Protein AF-A0A7R9SH08-F1 (afdb_monomer)

Structure (mmCIF, N/CA/C/O backbone):
data_AF-A0A7R9SH08-F1
#
_entry.id   AF-A0A7R9SH08-F1
#
loop_
_atom_site.group_PDB
_atom_site.id
_atom_site.type_symbol
_atom_site.label_atom_id
_atom_site.label_alt_id
_atom_site.label_comp_id
_atom_site.label_asym_id
_atom_site.label_entity_id
_atom_site.label_seq_id
_atom_site.pdbx_PDB_ins_code
_atom_site.Cartn_x
_atom_site.Cartn_y
_atom_site.Cartn_z
_atom_site.occupancy
_atom_site.B_iso_or_equiv
_atom_site.auth_seq_id
_atom_site.auth_comp_id
_atom_site.auth_asym_id
_atom_site.auth_atom_id
_atom_site.pdbx_PDB_model_num
ATOM 1 N N . ASN A 1 1 ? 33.447 -4.310 -26.216 1.00 39.94 1 ASN A N 1
ATOM 2 C CA . ASN A 1 1 ? 32.953 -2.923 -26.351 1.00 39.94 1 ASN A CA 1
ATOM 3 C C . ASN A 1 1 ? 31.587 -2.918 -27.008 1.00 39.94 1 ASN A C 1
ATOM 5 O O . ASN A 1 1 ? 31.504 -2.750 -28.215 1.00 39.94 1 ASN A O 1
ATOM 9 N N . VAL A 1 2 ? 30.522 -3.140 -26.238 1.00 48.47 2 VAL A N 1
ATOM 10 C CA . VAL A 1 2 ? 29.157 -2.882 -26.716 1.00 48.47 2 VAL A CA 1
ATOM 11 C C . VAL A 1 2 ? 28.790 -1.505 -26.174 1.00 48.47 2 VAL A C 1
ATOM 13 O O . VAL A 1 2 ? 28.700 -1.326 -24.963 1.00 48.47 2 VAL A O 1
ATOM 16 N N . GLY A 1 3 ? 28.739 -0.505 -27.054 1.00 54.56 3 GLY A N 1
ATOM 17 C CA . GLY A 1 3 ? 28.514 0.889 -26.673 1.00 54.56 3 GLY A CA 1
ATOM 18 C C . GLY A 1 3 ? 27.115 1.093 -26.098 1.00 54.56 3 GLY A C 1
ATOM 19 O O . GLY A 1 3 ? 26.134 0.602 -26.656 1.00 54.56 3 GLY A O 1
ATOM 20 N N . ALA A 1 4 ? 27.021 1.826 -24.989 1.00 71.00 4 ALA A N 1
ATOM 21 C CA . ALA A 1 4 ? 25.743 2.248 -24.434 1.00 71.00 4 ALA A CA 1
ATOM 22 C C . ALA A 1 4 ? 25.003 3.135 -25.453 1.00 71.00 4 ALA A C 1
ATOM 24 O O . ALA A 1 4 ? 25.530 4.156 -25.898 1.00 71.00 4 ALA A O 1
ATOM 25 N N . LYS A 1 5 ? 23.784 2.739 -25.837 1.00 80.44 5 LYS A N 1
ATOM 26 C CA . LYS A 1 5 ? 22.907 3.536 -26.704 1.00 80.44 5 LYS A CA 1
ATOM 27 C C . LYS A 1 5 ? 22.201 4.597 -25.859 1.00 80.44 5 LYS A C 1
ATOM 29 O O . LYS A 1 5 ? 21.454 4.257 -24.944 1.00 80.44 5 LYS A O 1
ATOM 34 N N . LEU A 1 6 ? 22.407 5.871 -26.184 1.00 87.38 6 LEU A N 1
ATOM 35 C CA . LEU A 1 6 ? 21.658 6.973 -25.581 1.00 87.38 6 LEU A CA 1
ATOM 36 C C . LEU A 1 6 ? 20.200 6.936 -26.073 1.00 87.38 6 LEU A C 1
ATOM 38 O O . LEU A 1 6 ? 19.960 6.859 -27.279 1.00 87.38 6 LEU A O 1
ATOM 42 N N . VAL A 1 7 ? 19.238 6.989 -25.149 1.00 90.44 7 VAL A N 1
ATOM 43 C CA . VAL A 1 7 ? 17.795 7.020 -25.448 1.00 90.44 7 VAL A CA 1
ATOM 44 C C . VAL A 1 7 ? 17.193 8.365 -25.046 1.00 90.44 7 VAL A C 1
ATOM 46 O O . VAL A 1 7 ? 17.468 8.875 -23.959 1.00 90.44 7 VAL A O 1
ATOM 49 N N . ASN A 1 8 ? 16.363 8.949 -25.915 1.00 91.94 8 ASN A N 1
ATOM 50 C CA . ASN A 1 8 ? 15.885 10.329 -25.748 1.00 91.94 8 ASN A CA 1
ATOM 51 C C . ASN A 1 8 ? 14.365 10.433 -25.606 1.00 91.94 8 ASN A C 1
ATOM 53 O O . ASN A 1 8 ? 13.879 11.383 -24.990 1.00 91.94 8 ASN A O 1
ATOM 57 N N . THR A 1 9 ? 13.607 9.457 -26.109 1.00 95.56 9 THR A N 1
ATOM 58 C CA . THR A 1 9 ? 12.143 9.475 -26.009 1.00 95.56 9 THR A CA 1
ATOM 59 C C . THR A 1 9 ? 11.651 8.857 -24.699 1.00 95.56 9 THR A C 1
ATOM 61 O O . THR A 1 9 ? 12.319 8.022 -24.089 1.00 95.56 9 THR A O 1
ATOM 64 N N . VAL A 1 10 ? 10.456 9.257 -24.252 1.00 94.44 10 VAL A N 1
ATOM 65 C CA . VAL A 1 10 ? 9.816 8.685 -23.051 1.00 94.44 10 VAL A CA 1
ATOM 66 C C . VAL A 1 10 ? 9.569 7.183 -23.220 1.00 94.44 10 VAL A C 1
ATOM 68 O O . VAL A 1 10 ? 9.835 6.418 -22.297 1.00 94.44 10 VAL A O 1
ATOM 71 N N . ALA A 1 11 ? 9.129 6.755 -24.406 1.00 95.19 11 ALA A N 1
ATOM 72 C CA . ALA A 1 11 ? 8.860 5.351 -24.705 1.00 95.19 11 ALA A CA 1
ATOM 73 C C . ALA A 1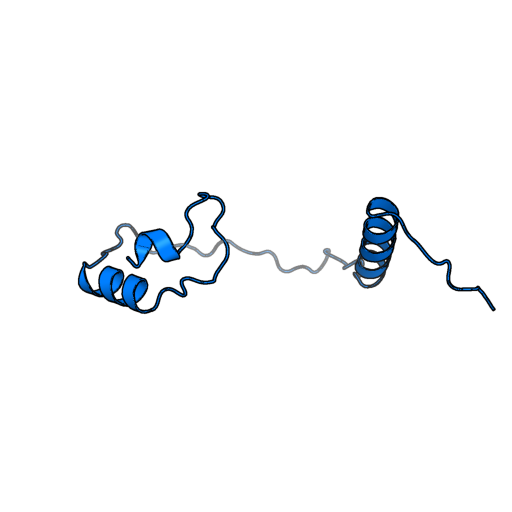 11 ? 10.132 4.491 -24.641 1.00 95.19 11 ALA A C 1
ATOM 75 O O . ALA A 1 11 ? 10.138 3.452 -23.985 1.00 95.19 11 ALA A O 1
ATOM 76 N N . GLU A 1 12 ? 11.234 4.945 -25.246 1.00 94.06 12 GLU A N 1
ATOM 77 C CA . GLU A 1 12 ? 12.508 4.218 -25.186 1.00 94.06 12 GLU A CA 1
ATOM 78 C C . GLU A 1 12 ? 13.055 4.151 -23.756 1.00 94.06 12 GLU A C 1
ATOM 80 O O . GLU A 1 12 ? 13.557 3.108 -23.342 1.00 94.06 12 GLU A O 1
ATOM 85 N N . LYS A 1 13 ? 12.930 5.234 -22.975 1.00 94.62 13 LYS A N 1
ATOM 86 C CA . LYS A 1 13 ? 13.323 5.243 -21.557 1.00 94.62 13 LYS A CA 1
ATOM 87 C C . LYS A 1 13 ? 12.516 4.229 -20.750 1.00 94.62 13 LYS A C 1
ATOM 89 O O . LYS A 1 13 ? 13.102 3.466 -19.987 1.00 94.62 13 LYS A O 1
ATOM 94 N N . ALA A 1 14 ? 11.197 4.191 -20.948 1.00 95.81 14 ALA A N 1
ATOM 95 C CA . ALA A 1 14 ? 10.326 3.216 -20.300 1.00 95.81 14 ALA A CA 1
ATOM 96 C C . ALA A 1 14 ? 10.712 1.778 -20.678 1.00 95.81 14 ALA A C 1
ATOM 98 O O . ALA A 1 14 ? 10.788 0.917 -19.807 1.00 95.81 14 ALA A O 1
ATOM 99 N N . GLN A 1 15 ? 11.032 1.527 -21.951 1.00 95.62 15 GLN A N 1
ATOM 100 C CA . GLN A 1 15 ? 11.431 0.203 -22.421 1.00 95.62 15 GLN A CA 1
ATOM 101 C C . GLN A 1 15 ? 12.785 -0.242 -21.854 1.00 95.62 15 GLN A C 1
ATOM 103 O O . GLN A 1 15 ? 12.909 -1.378 -21.407 1.00 95.62 15 GLN A O 1
ATOM 108 N N . VAL A 1 16 ? 13.792 0.640 -21.827 1.00 94.75 16 VAL A N 1
ATOM 109 C CA . VAL A 1 16 ? 15.100 0.339 -21.215 1.00 94.75 16 VAL A CA 1
ATOM 110 C C . VAL A 1 16 ? 14.939 0.020 -19.731 1.00 94.75 16 VAL A C 1
ATOM 112 O O . VAL A 1 16 ? 15.508 -0.961 -19.254 1.00 94.75 16 VAL A O 1
ATOM 115 N N . LEU A 1 17 ? 14.137 0.813 -19.017 1.00 94.19 17 LEU A N 1
ATOM 116 C CA . LEU A 1 17 ? 13.867 0.608 -17.598 1.00 94.19 17 LEU A CA 1
ATOM 117 C C . LEU A 1 17 ? 13.155 -0.725 -17.348 1.00 94.19 17 LEU A C 1
ATOM 119 O O . LEU A 1 17 ? 13.577 -1.493 -16.487 1.00 94.19 17 LEU A O 1
ATOM 123 N N . ASN A 1 18 ? 12.115 -1.013 -18.134 1.00 95.31 18 ASN A N 1
ATOM 124 C CA . ASN A 1 18 ? 11.384 -2.270 -18.059 1.00 95.31 18 ASN A CA 1
ATOM 125 C C . ASN A 1 18 ? 12.315 -3.458 -18.309 1.00 95.31 18 ASN A C 1
ATOM 127 O O . ASN A 1 18 ? 12.377 -4.351 -17.481 1.00 95.31 18 ASN A O 1
ATOM 131 N N . ASN A 1 19 ? 13.098 -3.434 -19.391 1.00 94.12 19 ASN A N 1
ATOM 132 C CA . ASN A 1 19 ? 14.019 -4.522 -19.726 1.00 94.12 19 ASN A CA 1
ATOM 133 C C . ASN A 1 19 ? 15.055 -4.765 -18.621 1.00 94.12 19 ASN A C 1
ATOM 135 O O . ASN A 1 19 ? 15.339 -5.916 -18.296 1.00 94.12 19 ASN A O 1
ATOM 139 N N . PHE A 1 20 ? 15.605 -3.697 -18.031 1.00 94.25 20 PHE A N 1
ATOM 140 C CA . PHE A 1 20 ? 16.530 -3.819 -16.909 1.00 94.25 20 PHE A CA 1
ATOM 141 C C . PHE A 1 20 ? 15.859 -4.481 -15.703 1.00 94.25 20 PHE A C 1
ATOM 143 O O . PHE A 1 20 ? 16.372 -5.478 -15.199 1.00 94.25 20 PHE A O 1
ATOM 150 N N . PHE A 1 21 ? 14.696 -3.985 -15.270 1.00 94.56 21 PHE A N 1
ATOM 151 C CA . PHE A 1 21 ? 14.008 -4.577 -14.124 1.00 94.56 21 PHE A CA 1
ATOM 152 C C . PHE A 1 21 ? 13.540 -6.002 -14.406 1.00 94.56 21 PHE A C 1
ATOM 154 O O . PHE A 1 21 ? 13.728 -6.854 -13.552 1.00 94.56 21 PHE A O 1
ATOM 161 N N . SER A 1 22 ? 13.038 -6.295 -15.608 1.00 92.50 22 SER A N 1
ATOM 162 C CA . SER A 1 22 ? 12.709 -7.657 -16.037 1.00 92.50 22 SER A CA 1
ATOM 163 C C . SER A 1 22 ? 13.912 -8.597 -15.938 1.00 92.50 22 SER A C 1
ATOM 165 O O . SER A 1 22 ? 13.750 -9.733 -15.516 1.00 92.50 22 SER A O 1
ATOM 167 N N . SER A 1 23 ? 15.119 -8.127 -16.274 1.00 93.56 23 SER A N 1
ATOM 168 C CA . SER A 1 23 ? 16.328 -8.965 -16.279 1.00 93.56 23 SER A CA 1
ATOM 169 C C . SER A 1 23 ? 16.839 -9.384 -14.898 1.00 93.56 23 SER A C 1
ATOM 171 O O . SER A 1 23 ? 17.644 -10.307 -14.817 1.00 93.56 23 SER A O 1
ATOM 173 N N . VAL A 1 24 ? 16.407 -8.711 -13.826 1.00 94.19 24 VAL A N 1
ATOM 174 C CA . VAL A 1 24 ? 16.805 -9.050 -12.448 1.00 94.19 24 VAL A CA 1
ATOM 175 C C . VAL A 1 24 ? 15.760 -9.889 -11.712 1.00 94.19 24 VAL A C 1
ATOM 177 O O . VAL A 1 24 ? 16.002 -10.274 -10.569 1.00 94.19 24 VAL A O 1
ATOM 180 N N . PHE A 1 25 ? 14.616 -10.183 -12.339 1.00 90.94 25 PHE A N 1
ATOM 181 C CA . PHE A 1 25 ? 13.684 -11.174 -11.809 1.00 90.94 25 PHE A CA 1
ATOM 182 C C . PHE A 1 25 ? 14.199 -12.585 -12.084 1.00 90.94 25 PHE A C 1
ATOM 184 O O . PHE A 1 25 ? 14.832 -12.856 -13.104 1.00 90.94 25 PHE A O 1
ATOM 191 N N . THR A 1 26 ? 13.914 -13.485 -11.155 1.00 89.19 26 THR A N 1
ATOM 192 C CA . THR A 1 26 ? 14.217 -14.907 -11.268 1.00 89.19 26 THR A CA 1
ATOM 193 C C . THR A 1 26 ? 13.004 -15.664 -11.794 1.00 89.19 26 THR A C 1
ATOM 195 O O . THR A 1 26 ? 11.882 -15.416 -11.354 1.00 89.19 26 THR A O 1
ATOM 198 N N . ASP A 1 27 ? 13.234 -16.623 -12.691 1.00 85.88 27 ASP A N 1
ATOM 199 C CA . ASP A 1 27 ? 12.241 -17.650 -13.012 1.00 85.88 27 ASP A CA 1
ATOM 200 C C . ASP A 1 27 ? 12.200 -18.653 -11.850 1.00 85.88 27 ASP A C 1
ATOM 202 O O . ASP A 1 27 ? 13.019 -19.570 -11.764 1.00 85.88 27 ASP A O 1
ATOM 206 N N . GLU A 1 28 ? 11.302 -18.422 -10.894 1.00 86.31 28 GLU A N 1
ATOM 207 C CA . GLU A 1 28 ? 11.184 -19.260 -9.699 1.00 86.31 28 GLU A CA 1
ATOM 208 C C . GLU A 1 28 ? 10.468 -20.584 -10.008 1.00 86.31 28 GLU A C 1
ATOM 210 O O . GLU A 1 28 ? 9.418 -20.613 -10.654 1.00 86.31 28 GLU A O 1
ATOM 215 N N . ASP A 1 29 ? 11.015 -21.698 -9.508 1.00 87.94 29 ASP A N 1
ATOM 216 C CA . ASP A 1 29 ? 10.322 -22.985 -9.543 1.00 87.94 29 ASP A CA 1
ATOM 217 C C . ASP A 1 29 ? 9.186 -22.998 -8.513 1.00 87.94 29 ASP A C 1
ATOM 219 O O . ASP A 1 29 ? 9.399 -23.112 -7.304 1.00 87.94 29 ASP A O 1
ATOM 223 N N . LEU A 1 30 ? 7.954 -22.915 -9.011 1.00 88.25 30 LEU A N 1
ATOM 224 C CA . LEU A 1 30 ? 6.752 -22.929 -8.183 1.00 88.25 30 LEU A CA 1
ATOM 225 C C . LEU A 1 30 ? 6.360 -24.343 -7.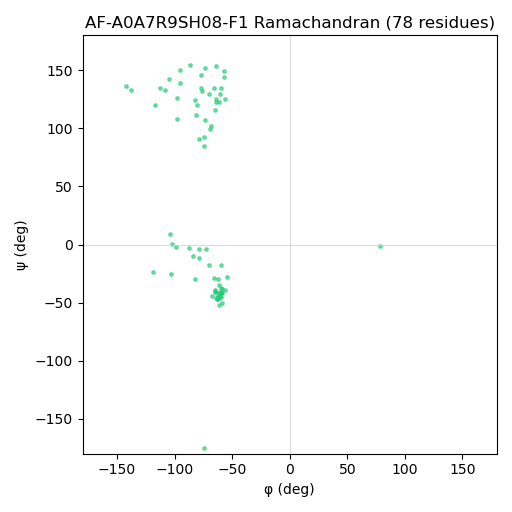717 1.00 88.25 30 LEU A C 1
ATOM 227 O O . LEU A 1 30 ? 5.406 -24.476 -6.950 1.00 88.25 30 LEU A O 1
ATOM 231 N N . SER A 1 31 ? 7.065 -25.401 -8.145 1.00 90.50 31 SER A N 1
ATOM 232 C CA . SER A 1 31 ? 6.731 -26.795 -7.807 1.00 90.50 31 SER A CA 1
ATOM 233 C C . SER A 1 31 ? 6.801 -27.089 -6.306 1.00 90.50 31 SER A C 1
ATOM 235 O O . SER A 1 31 ? 6.065 -27.944 -5.814 1.00 90.50 31 SER A O 1
ATOM 237 N N . GLN A 1 32 ? 7.669 -26.374 -5.581 1.00 86.69 32 GLN A N 1
ATOM 238 C CA . GLN A 1 32 ? 7.847 -26.480 -4.129 1.00 86.69 32 GLN A CA 1
ATOM 239 C C . GLN A 1 32 ? 7.203 -25.320 -3.362 1.00 86.69 32 GLN A C 1
ATOM 241 O O . GLN A 1 32 ? 7.424 -25.183 -2.157 1.00 86.69 32 GLN A O 1
ATOM 246 N N . MET A 1 33 ? 6.420 -24.465 -4.029 1.00 88.06 33 MET A N 1
ATOM 247 C CA . MET A 1 33 ? 5.764 -23.357 -3.347 1.00 88.06 33 MET A CA 1
ATOM 248 C C . MET A 1 33 ? 4.772 -23.922 -2.318 1.00 88.06 33 MET A C 1
ATOM 250 O O . MET A 1 33 ? 3.926 -24.750 -2.673 1.00 88.06 33 MET A O 1
ATOM 254 N N . PRO A 1 34 ? 4.864 -23.529 -1.034 1.00 87.94 34 PRO A N 1
ATOM 255 C CA . PRO A 1 34 ? 3.968 -24.050 -0.017 1.00 87.94 34 PRO A CA 1
ATOM 256 C C . PRO A 1 34 ? 2.526 -23.708 -0.384 1.00 87.94 34 PRO A C 1
ATOM 258 O O . PRO A 1 34 ? 2.208 -22.579 -0.763 1.00 87.94 34 PRO A O 1
ATOM 261 N N . ASN A 1 35 ? 1.638 -24.692 -0.253 1.00 84.75 35 ASN A N 1
ATOM 262 C CA . ASN A 1 35 ? 0.222 -24.451 -0.460 1.00 84.75 35 ASN A CA 1
ATOM 263 C C . ASN A 1 35 ? -0.263 -23.477 0.621 1.00 84.75 35 ASN A C 1
ATOM 265 O O . ASN A 1 35 ? -0.218 -23.795 1.813 1.00 84.75 35 ASN A O 1
ATOM 269 N N . CYS A 1 36 ? -0.704 -22.287 0.213 1.00 81.69 36 CYS A N 1
ATOM 270 C CA . CYS A 1 36 ? -1.260 -21.303 1.131 1.00 81.69 36 CYS A CA 1
ATOM 271 C C . CYS A 1 36 ? -2.663 -21.770 1.532 1.00 81.69 36 CYS A C 1
ATOM 273 O O . CYS A 1 36 ? -3.668 -21.433 0.903 1.00 81.69 36 CYS A O 1
ATOM 275 N N . VAL A 1 37 ? -2.721 -22.631 2.548 1.00 84.75 37 VAL A N 1
ATOM 276 C CA . VAL A 1 37 ? -3.984 -23.088 3.120 1.00 84.75 37 VAL A CA 1
ATOM 277 C C . VAL A 1 37 ? -4.664 -21.866 3.715 1.00 84.75 37 VAL A C 1
ATOM 279 O O . VAL A 1 37 ? -4.090 -21.179 4.563 1.00 84.75 37 VAL A O 1
ATOM 282 N N . LYS A 1 38 ? -5.884 -21.576 3.255 1.00 82.12 38 LYS A N 1
ATOM 283 C CA . LYS A 1 38 ? -6.689 -20.528 3.879 1.00 82.12 38 LYS A CA 1
ATOM 284 C C . LYS A 1 38 ? -6.825 -20.881 5.360 1.00 82.12 38 LYS A C 1
ATOM 286 O O . LYS A 1 38 ? -7.243 -22.005 5.648 1.00 82.12 38 LYS A O 1
ATOM 291 N N . PRO A 1 39 ? -6.456 -19.976 6.279 1.00 81.69 39 PRO A N 1
ATOM 292 C CA . PRO A 1 39 ? -6.644 -20.241 7.692 1.00 81.69 39 PRO A CA 1
ATOM 293 C C . PRO A 1 39 ? -8.123 -20.522 7.944 1.00 81.69 39 PRO A C 1
ATOM 295 O O . PRO A 1 39 ? -8.987 -19.920 7.300 1.00 81.69 39 PRO A O 1
ATOM 298 N N . AS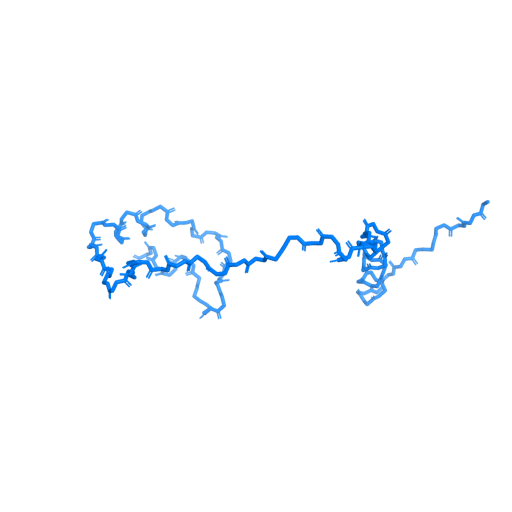P A 1 40 ? -8.409 -21.439 8.863 1.00 84.44 40 ASP A N 1
ATOM 299 C CA . ASP A 1 40 ? -9.7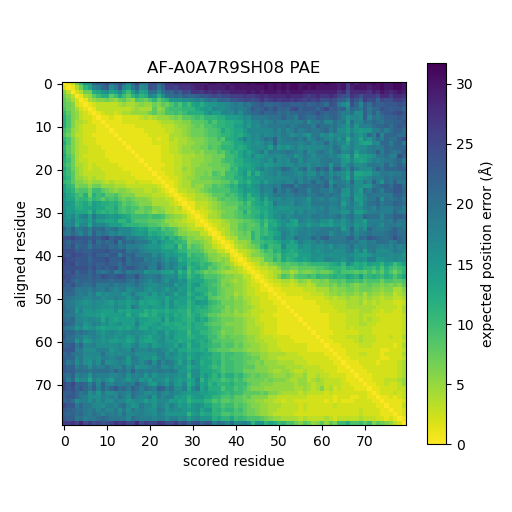70 -21.620 9.348 1.00 84.44 40 ASP A CA 1
ATOM 300 C C . ASP A 1 40 ? -10.137 -20.366 10.152 1.00 84.44 40 ASP A C 1
ATOM 302 O O . ASP A 1 40 ? -9.616 -20.122 11.245 1.00 84.44 40 ASP A O 1
ATOM 306 N N . ILE A 1 41 ? -10.922 -19.479 9.537 1.00 84.81 41 ILE A N 1
ATOM 307 C CA . ILE A 1 41 ? -11.247 -18.176 10.112 1.00 84.81 41 ILE A CA 1
ATOM 308 C C . ILE A 1 41 ? -12.337 -18.394 11.162 1.00 84.81 41 ILE A C 1
ATOM 310 O O . ILE A 1 41 ? -13.528 -18.338 10.864 1.00 84.81 41 ILE A O 1
ATOM 314 N N . ALA A 1 42 ? -11.918 -18.628 12.405 1.00 84.06 42 ALA A N 1
ATOM 315 C CA . ALA A 1 42 ? -12.828 -18.807 13.537 1.00 84.06 42 ALA A CA 1
ATOM 316 C C . ALA A 1 42 ? -13.614 -17.529 13.879 1.00 84.06 42 ALA A C 1
ATOM 318 O O . ALA A 1 42 ? -14.729 -17.597 14.396 1.00 84.06 42 ALA A O 1
ATOM 319 N N . THR A 1 43 ? -13.035 -16.356 13.608 1.00 85.75 43 THR A N 1
ATOM 320 C CA . THR A 1 43 ? -13.653 -15.059 13.879 1.00 85.75 43 THR A CA 1
ATOM 321 C C . THR A 1 43 ? -13.426 -14.096 12.725 1.00 85.75 43 THR A C 1
ATOM 323 O O . THR A 1 43 ? -12.316 -13.933 12.220 1.00 85.75 43 THR A O 1
ATOM 326 N N . VAL A 1 44 ? -14.503 -13.435 12.313 1.00 87.69 44 VAL A N 1
ATOM 327 C CA . VAL A 1 44 ? -14.467 -12.358 11.325 1.00 87.69 44 VAL A CA 1
ATOM 328 C C . VAL A 1 44 ? -14.647 -11.025 12.036 1.00 87.69 44 VAL A C 1
ATOM 330 O O . VAL A 1 44 ? -15.420 -10.915 12.989 1.00 87.69 44 VAL A O 1
ATOM 333 N N . LEU A 1 45 ? -13.935 -10.003 11.572 1.00 89.19 45 LEU A N 1
ATOM 334 C CA . LEU A 1 45 ? -14.184 -8.631 11.994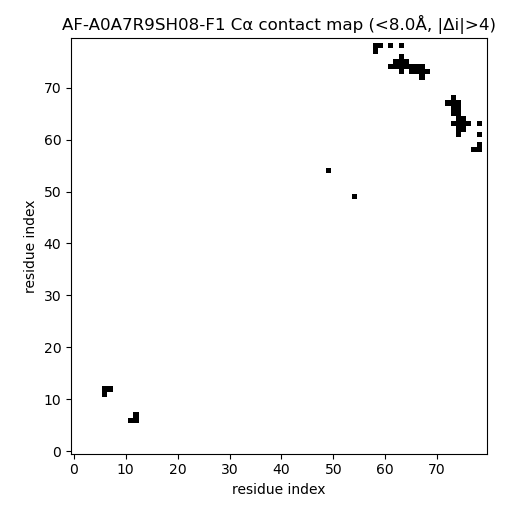 1.00 89.19 45 LEU A CA 1
ATOM 335 C C . LEU A 1 45 ? -15.538 -8.193 11.416 1.00 89.19 45 LEU A C 1
ATOM 337 O O . LEU A 1 45 ? -15.620 -7.865 10.236 1.00 89.19 45 LEU A O 1
ATOM 341 N N . ASP A 1 46 ? -16.600 -8.233 12.225 1.00 90.06 46 ASP A N 1
ATOM 342 C CA . ASP A 1 46 ? -17.954 -7.865 11.775 1.00 90.06 46 ASP A CA 1
ATOM 343 C C . ASP A 1 46 ? -18.190 -6.347 11.802 1.00 90.06 46 ASP A C 1
ATOM 345 O O . ASP A 1 46 ? -18.970 -5.816 11.010 1.00 90.06 46 ASP A O 1
ATOM 349 N N . LYS A 1 47 ? -17.514 -5.644 12.716 1.00 91.19 47 LYS A N 1
ATOM 350 C CA . LYS A 1 47 ? -17.740 -4.234 13.021 1.00 91.19 47 LYS A CA 1
ATOM 351 C C . LYS A 1 47 ? -16.428 -3.537 13.290 1.00 91.19 47 LYS A C 1
ATOM 353 O O . LYS A 1 47 ? -15.586 -4.002 14.056 1.00 91.19 47 LYS A O 1
ATOM 358 N N . ILE A 1 48 ? -16.323 -2.352 12.713 1.00 92.31 48 ILE A N 1
ATOM 359 C CA . ILE A 1 48 ? -15.254 -1.404 12.983 1.00 92.31 48 ILE A CA 1
ATOM 360 C C . ILE A 1 48 ? -15.872 -0.257 13.770 1.00 92.31 48 ILE A C 1
ATOM 362 O O . ILE A 1 48 ? -16.939 0.249 13.419 1.00 92.31 48 ILE A O 1
ATOM 366 N N . LYS A 1 49 ? -15.208 0.138 14.853 1.00 93.88 49 LYS A N 1
ATOM 367 C CA . LYS A 1 49 ? -15.529 1.373 15.563 1.00 93.88 49 LYS A CA 1
ATOM 368 C C . LYS A 1 49 ? -14.562 2.438 15.079 1.00 93.88 49 LYS A C 1
ATOM 370 O O . LYS A 1 49 ? -13.359 2.220 15.121 1.00 93.88 49 LYS A O 1
ATOM 375 N N . VAL A 1 50 ? -15.108 3.554 14.619 1.00 95.19 50 VAL A N 1
ATOM 376 C CA . VAL A 1 50 ? -14.343 4.740 14.241 1.00 95.19 50 VAL A CA 1
ATOM 377 C C . VAL A 1 50 ? -14.776 5.849 15.182 1.00 95.19 50 VAL A C 1
ATOM 379 O O . VAL A 1 50 ? -15.965 6.164 15.247 1.00 95.19 50 VAL A O 1
ATOM 382 N N . SER A 1 51 ? -13.836 6.398 15.944 1.00 96.94 51 SER A N 1
ATOM 383 C CA . SER A 1 51 ? -14.106 7.532 16.823 1.00 96.94 51 SER A CA 1
ATOM 384 C C . SER A 1 51 ? -13.758 8.853 16.146 1.00 96.94 51 SER A C 1
ATOM 386 O O . SER A 1 51 ? -12.837 8.947 15.335 1.00 96.94 51 SER A O 1
ATOM 388 N N . GLU A 1 52 ? -14.477 9.907 16.519 1.00 97.12 52 GLU A N 1
ATOM 389 C CA . GLU A 1 52 ? -14.174 11.266 16.070 1.00 97.12 52 GLU A CA 1
ATOM 390 C C . GLU A 1 52 ? -12.761 11.698 16.487 1.00 97.12 52 GLU A C 1
ATOM 392 O O . GLU A 1 52 ? -12.051 12.334 15.713 1.00 97.12 52 GLU A O 1
ATOM 397 N N . THR A 1 53 ? -12.317 11.304 17.683 1.00 97.50 53 THR A N 1
ATOM 398 C CA . THR A 1 53 ? -10.976 11.608 18.193 1.00 97.50 53 THR A CA 1
ATOM 399 C C . THR A 1 53 ? -9.878 11.040 17.299 1.00 97.50 53 THR A C 1
ATOM 401 O O . THR A 1 53 ? -8.959 11.775 16.943 1.00 97.50 53 THR A O 1
ATOM 404 N N . GLU A 1 54 ? -10.005 9.780 16.867 1.00 96.75 54 GLU A N 1
ATOM 405 C CA . GLU A 1 54 ? -9.046 9.149 15.948 1.00 96.75 54 GLU A CA 1
ATOM 406 C C . GLU A 1 54 ? -9.014 9.874 14.599 1.00 96.75 54 GLU A C 1
ATOM 408 O O . GLU A 1 54 ? -7.943 10.183 14.078 1.00 96.75 54 GLU A O 1
ATOM 413 N N . VAL A 1 55 ? -10.185 10.204 14.044 1.00 95.56 55 VAL A N 1
ATOM 414 C CA . VAL A 1 55 ? -10.276 10.927 12.766 1.00 95.56 55 VAL A CA 1
ATOM 415 C C . VAL A 1 55 ? -9.627 12.308 12.879 1.00 95.56 55 VAL A C 1
ATOM 417 O O . VAL A 1 55 ? -8.816 12.684 12.031 1.00 95.56 55 VAL A O 1
ATOM 420 N N . CYS A 1 56 ? -9.914 13.045 13.951 1.00 95.69 56 CYS A N 1
ATOM 421 C CA . CYS A 1 56 ? -9.323 14.352 14.219 1.00 95.69 56 CYS A CA 1
ATOM 422 C C . CYS A 1 56 ? -7.794 14.291 14.346 1.00 95.69 56 CYS A C 1
ATOM 424 O O . CYS A 1 56 ? -7.097 15.166 13.831 1.00 95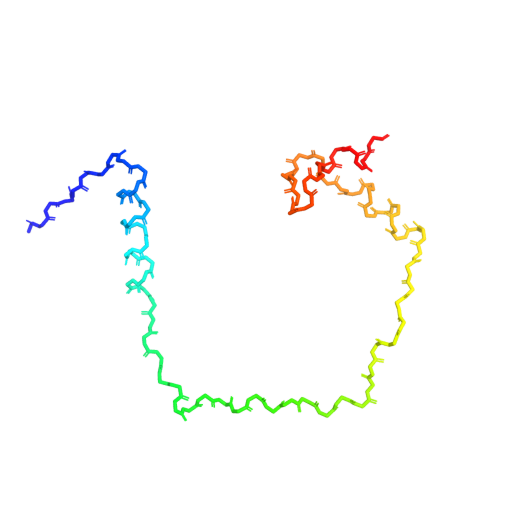.69 56 CYS A O 1
ATOM 426 N N . GLU A 1 57 ? -7.247 13.277 15.017 1.00 96.25 57 GLU A N 1
ATOM 427 C CA . GLU A 1 57 ? -5.796 13.082 15.127 1.00 96.25 57 GLU A CA 1
ATOM 428 C C . GLU A 1 57 ? -5.147 12.779 13.772 1.00 96.25 57 GLU A C 1
ATOM 430 O O . GLU A 1 57 ? -4.091 13.336 13.454 1.00 96.25 57 GLU A O 1
ATOM 435 N N . ILE A 1 58 ? -5.795 11.959 12.940 1.00 95.06 58 ILE A N 1
ATOM 436 C CA . ILE A 1 58 ? -5.329 11.658 11.581 1.00 95.06 58 ILE A CA 1
ATOM 437 C C . ILE A 1 58 ? -5.310 12.931 10.725 1.00 95.06 58 ILE A C 1
ATOM 439 O O . ILE A 1 58 ? -4.298 13.219 10.084 1.00 95.06 58 ILE A O 1
ATOM 443 N N . LEU A 1 59 ? -6.382 13.731 10.751 1.00 94.69 59 LEU A N 1
ATOM 444 C CA . LEU A 1 59 ? -6.475 14.980 9.985 1.00 94.69 59 LEU A CA 1
ATOM 445 C C . LEU A 1 59 ? -5.425 16.011 10.429 1.00 94.69 59 LEU A C 1
ATOM 447 O O . LEU A 1 59 ? -4.754 16.618 9.591 1.00 94.69 59 LEU A O 1
ATOM 451 N N . LYS A 1 60 ? -5.192 16.158 11.741 1.00 94.00 60 LYS A N 1
ATOM 452 C CA . LYS A 1 60 ? -4.141 17.044 12.279 1.00 94.00 60 LYS A CA 1
ATOM 453 C C . LYS A 1 60 ? -2.750 16.668 11.764 1.00 94.00 60 LYS A C 1
ATOM 455 O O . LYS A 1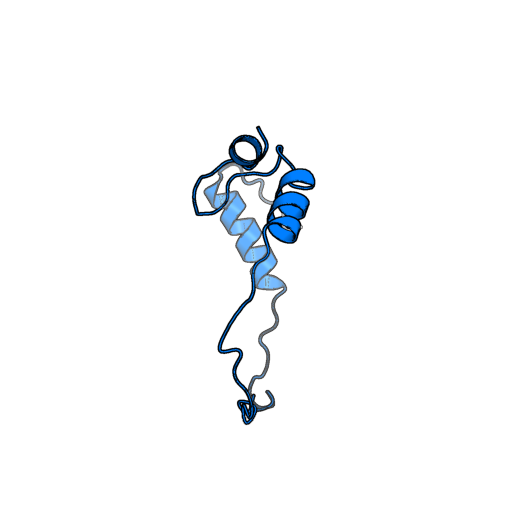 60 ? -1.963 17.545 11.392 1.00 94.00 60 LYS A O 1
ATOM 460 N N . ASN A 1 61 ? -2.461 15.371 11.697 1.00 95.06 61 ASN A N 1
ATOM 461 C CA . ASN A 1 61 ? -1.165 14.842 11.269 1.00 95.06 61 ASN A CA 1
ATOM 462 C C . ASN A 1 61 ? -1.050 14.640 9.748 1.00 95.06 61 ASN A C 1
ATOM 464 O O . ASN A 1 61 ? 0.023 14.294 9.249 1.00 95.06 61 ASN A O 1
ATOM 468 N N . LEU A 1 62 ? -2.120 14.898 8.991 1.00 95.00 62 LEU A N 1
ATOM 469 C CA . LEU A 1 62 ? -2.132 14.768 7.540 1.00 95.00 62 LEU A CA 1
ATOM 470 C C . LEU A 1 62 ? -1.096 15.711 6.911 1.00 95.00 62 LEU A C 1
ATOM 472 O O . LEU A 1 62 ? -1.054 16.904 7.218 1.00 95.00 62 LEU A O 1
ATOM 476 N N . ASN A 1 63 ? -0.238 15.194 6.031 1.00 95.44 63 ASN A N 1
ATOM 477 C CA . ASN A 1 63 ? 0.747 16.017 5.330 1.00 95.44 63 ASN A CA 1
ATOM 478 C C . ASN A 1 63 ? 0.078 16.715 4.128 1.00 95.44 63 ASN A C 1
ATOM 480 O O . ASN A 1 63 ? -0.239 16.034 3.149 1.00 95.44 63 ASN A O 1
ATOM 484 N N . PRO A 1 64 ? -0.087 18.053 4.148 1.00 95.06 64 PRO A N 1
ATOM 485 C CA . PRO A 1 64 ? -0.797 18.783 3.102 1.00 95.06 64 PRO A CA 1
ATOM 486 C C . PRO A 1 64 ? -0.013 18.889 1.788 1.00 95.06 64 PRO A C 1
ATOM 48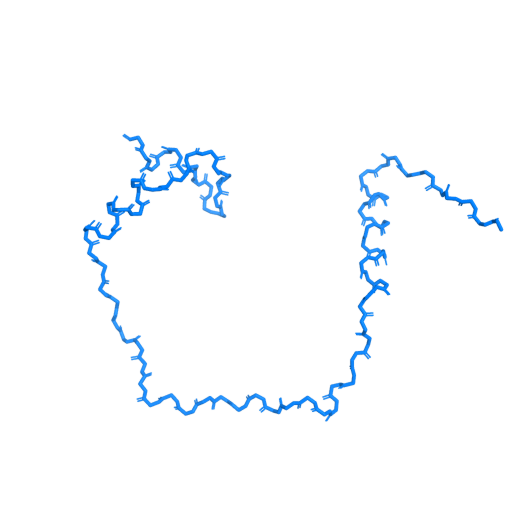8 O O . PRO A 1 64 ? -0.529 19.473 0.845 1.00 95.06 64 PRO A O 1
ATOM 491 N N . SER 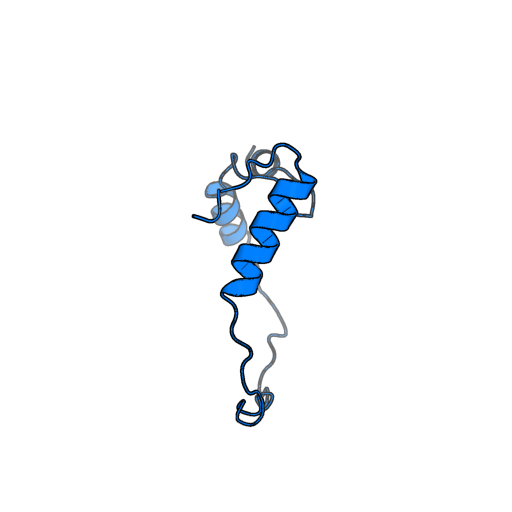A 1 65 ? 1.228 18.401 1.718 1.00 95.69 65 SER A N 1
ATOM 492 C CA . SER A 1 65 ? 2.077 18.455 0.518 1.00 95.69 65 SER A CA 1
ATOM 493 C C . SER A 1 65 ? 2.145 17.127 -0.240 1.00 95.69 65 SER A C 1
ATOM 495 O O . SER A 1 65 ? 2.855 17.036 -1.239 1.00 95.69 65 SER A O 1
ATOM 497 N N . LYS A 1 66 ? 1.453 16.081 0.230 1.00 95.00 66 LYS A N 1
ATOM 498 C CA . LYS A 1 66 ? 1.351 14.819 -0.512 1.00 95.00 66 LYS A CA 1
ATOM 499 C C . LYS A 1 66 ? 0.411 14.963 -1.709 1.00 95.00 66 LYS A C 1
ATOM 501 O O . LYS A 1 66 ? -0.529 15.750 -1.679 1.00 95.00 66 LYS A O 1
ATOM 506 N N . SER A 1 67 ? 0.665 14.165 -2.742 1.00 95.56 67 SER A N 1
ATOM 507 C CA . SER A 1 67 ? -0.187 14.085 -3.927 1.00 95.56 67 SER A CA 1
ATOM 508 C C . SER A 1 67 ? -1.589 13.552 -3.591 1.00 95.56 67 SER A C 1
ATOM 510 O O . SER A 1 67 ? -1.724 12.796 -2.623 1.00 95.56 67 SER A O 1
ATOM 512 N N . PRO A 1 68 ? -2.616 13.906 -4.387 1.00 95.62 68 PRO A N 1
ATOM 513 C CA . PRO A 1 68 ? -3.947 13.321 -4.273 1.00 95.62 68 PRO A CA 1
ATOM 514 C C . PRO A 1 68 ? -3.931 11.800 -4.423 1.00 95.62 68 PRO A C 1
ATOM 516 O O . PRO A 1 68 ? -3.101 11.248 -5.152 1.00 95.62 68 PRO A O 1
ATOM 519 N N . GLY A 1 69 ? -4.865 11.139 -3.742 1.00 92.75 69 GLY A N 1
ATOM 520 C CA . GLY A 1 69 ? -5.108 9.716 -3.924 1.00 92.75 69 GLY A CA 1
ATOM 521 C C . GLY A 1 69 ? -5.850 9.416 -5.233 1.00 92.75 69 GLY A C 1
ATOM 522 O O . GLY A 1 69 ? -6.127 10.316 -6.030 1.00 92.75 69 GLY A O 1
ATOM 523 N N . PRO A 1 70 ? -6.220 8.144 -5.457 1.00 96.50 70 PRO A N 1
ATOM 524 C CA . PRO A 1 70 ? -7.072 7.738 -6.580 1.00 96.50 70 PRO A CA 1
ATOM 525 C C . PRO A 1 70 ? -8.458 8.405 -6.580 1.00 96.50 70 PRO A C 1
ATOM 527 O O . PRO A 1 70 ? -9.137 8.411 -7.601 1.00 96.50 70 PRO A O 1
ATOM 530 N N . ASP A 1 71 ? -8.866 8.958 -5.437 1.00 94.19 71 ASP A N 1
ATOM 531 C CA . ASP A 1 71 ? -10.081 9.748 -5.240 1.00 94.19 71 ASP A CA 1
ATOM 532 C C . ASP A 1 71 ? -9.957 11.203 -5.735 1.00 94.19 71 ASP A C 1
ATOM 534 O O . ASP A 1 71 ? -10.961 11.900 -5.847 1.00 94.19 71 ASP A O 1
ATOM 538 N N . GLY A 1 72 ? -8.744 11.669 -6.051 1.00 94.62 72 GLY A N 1
ATOM 539 C CA . GLY A 1 72 ? -8.478 13.006 -6.582 1.00 94.62 72 GLY A CA 1
ATOM 540 C C . GLY A 1 72 ? -8.475 14.130 -5.541 1.00 94.62 72 GLY A C 1
ATOM 541 O O . GLY A 1 72 ? -8.183 15.275 -5.893 1.00 94.62 72 GLY A O 1
ATOM 542 N N . PHE A 1 73 ? -8.730 13.839 -4.263 1.00 93.62 73 PHE A N 1
ATOM 543 C CA . PHE A 1 73 ? -8.730 14.859 -3.218 1.00 93.62 73 PHE A CA 1
ATOM 544 C C . PHE A 1 73 ? -7.314 15.161 -2.732 1.00 93.62 73 PHE A C 1
ATOM 546 O O . PHE A 1 73 ? -6.570 14.287 -2.286 1.00 93.62 73 PHE A O 1
ATOM 553 N N . HIS A 1 74 ? -6.931 16.435 -2.797 1.00 95.25 74 HIS A N 1
ATOM 554 C CA . HIS A 1 74 ? -5.647 16.869 -2.267 1.00 95.25 74 HIS A CA 1
ATOM 555 C C . HIS A 1 74 ? -5.704 16.941 -0.729 1.00 95.25 74 HIS A C 1
ATOM 557 O O . HIS A 1 74 ? -6.607 17.593 -0.202 1.00 95.25 74 HIS A O 1
ATOM 563 N N . PRO A 1 75 ? -4.725 16.384 0.013 1.00 95.12 75 PRO A N 1
ATOM 564 C CA . PRO A 1 75 ? -4.731 16.359 1.482 1.00 95.12 75 PRO A CA 1
ATOM 565 C C . PRO A 1 75 ? -4.891 17.729 2.153 1.00 95.12 75 PRO A C 1
ATOM 567 O O . PRO A 1 75 ? -5.425 17.827 3.252 1.00 95.12 75 PRO A O 1
ATOM 570 N N . ARG A 1 76 ? -4.445 18.800 1.487 1.00 94.31 76 ARG A N 1
ATOM 571 C CA . ARG A 1 76 ? -4.625 20.183 1.956 1.00 94.31 76 ARG A CA 1
ATOM 572 C C . ARG A 1 76 ? -6.096 20.566 2.148 1.00 94.31 76 ARG A C 1
ATOM 574 O O . ARG A 1 76 ? -6.399 21.208 3.140 1.00 94.31 76 ARG A O 1
ATOM 581 N N . LEU A 1 77 ? -6.987 20.115 1.263 1.00 93.75 77 LEU A N 1
ATOM 582 C CA . LEU A 1 77 ? -8.423 20.403 1.345 1.00 93.75 77 LEU A CA 1
ATOM 583 C C . LEU A 1 77 ? -9.050 19.861 2.634 1.00 93.75 77 LEU A C 1
ATOM 585 O O . LEU A 1 77 ? -9.968 20.460 3.167 1.00 93.75 77 LEU A O 1
ATOM 589 N N . LEU A 1 78 ? -8.564 18.717 3.117 1.00 91.50 78 LEU A N 1
ATOM 590 C CA . LEU A 1 78 ? -9.091 18.063 4.315 1.00 91.50 78 LEU A CA 1
ATOM 591 C C . LEU A 1 78 ? -8.500 18.632 5.612 1.00 91.50 78 LEU A C 1
ATOM 593 O O . LEU A 1 78 ? -8.928 18.246 6.697 1.00 91.50 78 LEU A O 1
ATOM 597 N N . LYS A 1 79 ? -7.466 19.473 5.507 1.00 89.88 79 LYS A N 1
ATOM 598 C CA . LYS A 1 79 ? -6.722 20.007 6.649 1.00 89.88 79 LYS A CA 1
ATOM 599 C C . LYS A 1 79 ? -7.080 21.459 6.983 1.00 89.88 79 LYS A C 1
ATOM 601 O O . LYS A 1 79 ? -6.847 21.864 8.121 1.00 89.88 79 LYS A O 1
ATOM 606 N N . GLU A 1 80 ? -7.558 22.218 5.999 1.00 77.25 80 GLU A N 1
ATOM 607 C CA . GLU A 1 80 ? -8.057 23.598 6.140 1.00 77.25 80 GLU A CA 1
ATOM 608 C C . GLU A 1 80 ? -9.471 23.628 6.733 1.00 77.25 80 GLU A C 1
ATOM 610 O O . GLU A 1 80 ? -9.717 24.528 7.566 1.00 77.25 80 GLU A O 1
#

Organism: NCBI:txid509924

Solvent-accessible surface area (backbone atoms only — not comparable to full-atom values): 5528 Å² total; per-residue (Å²): 137,84,78,86,80,90,71,87,49,70,67,54,47,51,48,54,52,47,54,55,57,58,68,73,58,77,92,74,77,67,89,76,56,78,81,82,70,77,73,83,75,88,73,76,90,87,76,84,88,83,54,71,67,59,53,52,54,50,41,73,69,53,61,54,83,51,77,48,56,99,83,64,56,44,44,41,75,74,60,113

Mean predicted aligned error: 11.79 Å

Foldseek 3Di:
DPDDDDDDDPVVVVVVVVVVVVVPDDPDDCVPPDDPPDPPCPDDPPDDDDDPVNVVVCLCPQDQPDADDVVRDRSVVSND

Secondary structure (DSSP, 8-state):
--PPPP--SHHHHHHHHHHHHHHTS----GGGPPP-PPP--S---------HHHHHHHHHH--TTSPP-TT---GGGGT-

Radius of gyration: 23.69 Å; Cα contacts (8 Å, |Δi|>4): 26; chains: 1; bounding box: 51×50×45 Å

Sequence (80 aa):
NVGAKLVNTVAEKAQVLNNFFSSVFTDEDLSQMPNCVKPDIATVLDKIKVSETEVCEILKNLNPSKSPGPDGFHPRLLKE

pLDDT: mean 89.79, std 9.82, range [39.94, 97.5]